Protein AF-A0A9D7CYA7-F1 (afdb_monomer_lite)

Radius of gyration: 21.2 Å; chains: 1; bounding box: 38×25×62 Å

pLDDT: mean 78.67, std 13.14, range [48.22, 93.31]

Sequence (70 aa):
MAQPVTGRVVGSTIELDAPVPPFEGKRVLILLEPEEDVVLSPREQRAAWDAWVAVGPQGPLEDDGEATFP

Structure (mmCIF, N/CA/C/O backbone):
data_AF-A0A9D7CYA7-F1
#
_entry.id   AF-A0A9D7CYA7-F1
#
loop_
_atom_site.group_PDB
_atom_site.id
_atom_site.type_symbol
_atom_site.label_atom_id
_atom_site.label_alt_id
_atom_site.label_comp_id
_atom_site.label_asym_id
_atom_site.label_entity_id
_atom_site.label_seq_id
_atom_site.pdbx_PDB_ins_code
_atom_site.Cartn_x
_atom_site.Cartn_y
_atom_site.Cartn_z
_atom_site.occupancy
_atom_site.B_iso_or_equiv
_atom_site.auth_seq_id
_atom_site.auth_comp_id
_atom_site.auth_asym_id
_atom_site.auth_atom_id
_atom_site.pdbx_PDB_model_num
ATOM 1 N N . MET A 1 1 ? 0.057 -1.067 27.296 1.00 54.25 1 MET A N 1
ATOM 2 C CA . MET A 1 1 ? -0.032 -0.140 26.147 1.00 54.25 1 MET A CA 1
ATOM 3 C C . MET A 1 1 ? -0.499 -0.953 24.952 1.00 54.25 1 MET A C 1
ATOM 5 O O . MET A 1 1 ? -0.098 -2.107 24.870 1.00 54.25 1 MET A O 1
ATOM 9 N N . ALA A 1 2 ? -1.395 -0.431 24.111 1.00 65.31 2 ALA A N 1
ATOM 10 C CA . ALA A 1 2 ? -1.819 -1.152 22.909 1.00 65.31 2 ALA A CA 1
ATOM 11 C C . ALA A 1 2 ? -0.643 -1.218 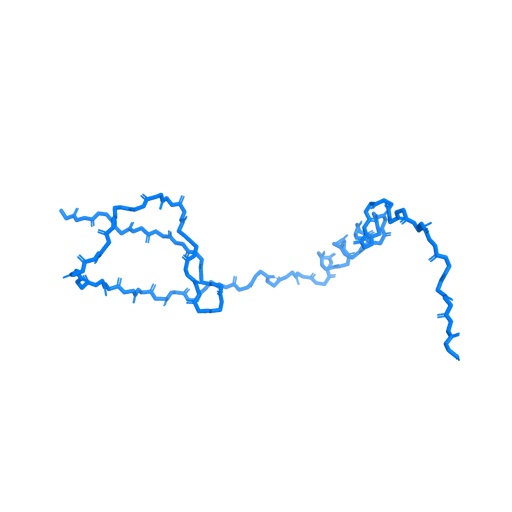21.926 1.00 65.31 2 ALA A C 1
ATOM 13 O O . ALA A 1 2 ? 0.063 -0.224 21.758 1.00 65.31 2 ALA A O 1
ATOM 14 N N . GLN A 1 3 ? -0.408 -2.386 21.336 1.00 77.25 3 GLN A N 1
ATOM 15 C CA . GLN A 1 3 ? 0.623 -2.547 20.319 1.00 77.25 3 GLN A CA 1
ATOM 16 C C . GLN A 1 3 ? 0.133 -1.864 19.030 1.00 77.25 3 GLN A C 1
ATOM 18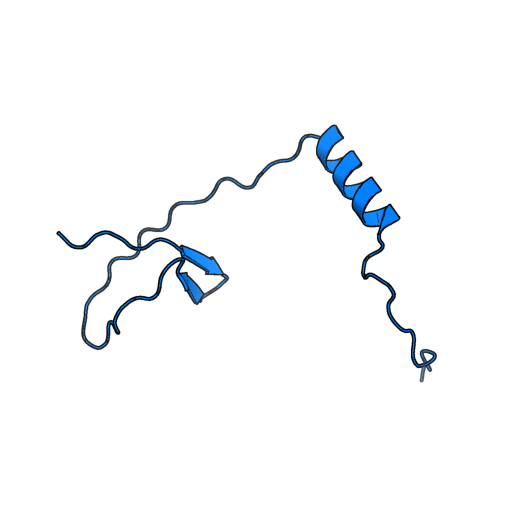 O O . GLN A 1 3 ? -1.025 -2.078 18.658 1.00 77.25 3 GLN A O 1
ATOM 23 N N . PRO A 1 4 ? 0.941 -1.000 18.392 1.00 83.75 4 PRO A N 1
ATOM 24 C CA . PRO A 1 4 ? 0.556 -0.390 17.127 1.00 83.75 4 PRO A CA 1
ATOM 25 C C . PRO A 1 4 ? 0.394 -1.473 16.056 1.00 83.75 4 PRO A C 1
ATOM 27 O O . PRO A 1 4 ? 1.122 -2.466 16.056 1.00 83.75 4 PRO A O 1
ATOM 30 N N . VAL A 1 5 ? -0.581 -1.279 15.170 1.00 89.31 5 VAL A N 1
ATOM 31 C CA . VAL A 1 5 ? -0.843 -2.160 14.027 1.00 89.31 5 VAL A CA 1
ATOM 32 C C . VAL A 1 5 ? -0.263 -1.491 12.793 1.00 89.31 5 VAL A C 1
ATOM 34 O O . VAL A 1 5 ? -0.441 -0.287 12.608 1.00 89.31 5 VAL A O 1
ATOM 37 N N . THR A 1 6 ? 0.438 -2.270 11.982 1.00 91.00 6 THR A N 1
ATOM 38 C CA . THR A 1 6 ? 1.061 -1.822 10.738 1.00 91.00 6 THR A CA 1
ATOM 39 C C . THR A 1 6 ? 0.177 -2.144 9.540 1.00 91.00 6 THR A C 1
ATOM 41 O O . THR A 1 6 ? -0.765 -2.940 9.621 1.00 91.00 6 THR A O 1
ATOM 44 N N . GLY A 1 7 ? 0.448 -1.460 8.438 1.00 90.62 7 GLY A N 1
ATOM 45 C CA . GLY A 1 7 ? -0.265 -1.648 7.193 1.00 90.62 7 GLY A CA 1
ATOM 46 C C . GLY A 1 7 ? 0.280 -0.748 6.099 1.00 90.62 7 GLY A C 1
ATOM 47 O O . GLY A 1 7 ? 1.116 0.126 6.346 1.00 90.62 7 GLY A O 1
ATOM 48 N N . ARG A 1 8 ? -0.237 -0.941 4.891 1.00 90.50 8 ARG A N 1
ATOM 49 C CA . ARG A 1 8 ? 0.132 -0.173 3.707 1.00 90.50 8 ARG A CA 1
ATOM 50 C C . ARG A 1 8 ? -0.942 0.853 3.374 1.00 90.50 8 ARG A C 1
ATOM 52 O O . ARG A 1 8 ? -2.135 0.555 3.385 1.00 90.50 8 ARG A O 1
ATOM 59 N N . VAL A 1 9 ? -0.519 2.067 3.032 1.00 89.25 9 VAL A N 1
ATOM 60 C CA . VAL A 1 9 ? -1.426 3.086 2.491 1.00 89.25 9 VAL A CA 1
ATOM 61 C C . VAL A 1 9 ? -1.556 2.901 0.985 1.00 89.25 9 VAL A C 1
ATOM 63 O O . VAL A 1 9 ? -0.567 2.955 0.255 1.00 89.25 9 VAL A O 1
ATOM 66 N N . VAL A 1 10 ? -2.789 2.723 0.519 1.00 86.31 10 VAL A N 1
ATOM 67 C CA . VAL A 1 10 ? -3.150 2.613 -0.896 1.00 86.31 10 VAL A CA 1
ATOM 68 C C . VAL A 1 10 ? -4.189 3.692 -1.204 1.00 86.31 10 VAL A C 1
ATOM 70 O O . VAL A 1 10 ? -5.387 3.544 -0.950 1.00 86.31 10 VAL A O 1
ATOM 73 N N . GLY A 1 11 ? -3.722 4.837 -1.709 1.00 86.12 11 GLY A N 1
ATOM 74 C CA . GLY A 1 11 ? -4.571 6.007 -1.951 1.00 86.12 11 GLY A CA 1
ATOM 75 C C . GLY A 1 11 ? -5.167 6.564 -0.652 1.00 86.12 11 GLY A C 1
ATOM 76 O O . GLY A 1 11 ? -4.439 7.069 0.197 1.00 86.12 11 GLY A O 1
ATOM 77 N N . SER A 1 12 ? -6.494 6.488 -0.506 1.00 86.31 12 SER A N 1
ATOM 78 C CA . SER A 1 12 ? -7.228 6.900 0.703 1.00 86.31 12 SER A CA 1
ATOM 79 C C . SER A 1 12 ? -7.541 5.746 1.665 1.00 86.31 12 SER A C 1
ATOM 81 O O . SER A 1 12 ? -8.225 5.959 2.668 1.00 86.31 12 SER A O 1
ATOM 83 N N . THR A 1 13 ? -7.075 4.533 1.362 1.00 87.88 13 THR A N 1
ATOM 84 C CA . THR A 1 13 ? -7.346 3.317 2.142 1.00 87.88 13 THR A CA 1
ATOM 85 C C . THR A 1 13 ? -6.077 2.839 2.841 1.00 87.88 13 THR A C 1
ATOM 87 O O . THR A 1 13 ? -4.985 2.947 2.289 1.00 87.88 13 THR A O 1
ATOM 90 N N . ILE A 1 14 ? -6.218 2.312 4.061 1.00 89.94 14 ILE A N 1
ATOM 91 C CA . ILE A 1 14 ? -5.130 1.657 4.799 1.00 89.94 14 ILE A CA 1
ATOM 92 C C . ILE A 1 14 ? -5.433 0.161 4.850 1.00 89.94 14 ILE A C 1
ATOM 94 O O . ILE A 1 14 ? -6.424 -0.250 5.456 1.00 89.94 14 ILE A O 1
ATOM 98 N N . GLU A 1 15 ? -4.586 -0.639 4.214 1.00 91.31 15 GLU A N 1
ATOM 99 C CA . GLU A 1 15 ? -4.625 -2.100 4.262 1.00 91.31 15 GLU A CA 1
ATOM 100 C C . GLU A 1 15 ? -3.801 -2.567 5.461 1.00 91.31 15 GLU A C 1
ATOM 102 O O . GLU A 1 15 ? -2.594 -2.359 5.499 1.00 91.31 15 GLU A O 1
ATOM 107 N N . LEU A 1 16 ? -4.452 -3.140 6.474 1.00 91.75 16 LEU A N 1
ATOM 108 C CA . LEU A 1 16 ? -3.794 -3.544 7.718 1.00 91.75 16 LEU A CA 1
ATOM 109 C C . LEU A 1 16 ? -3.254 -4.972 7.619 1.00 91.75 16 LEU A C 1
ATOM 111 O O . LEU A 1 16 ? -3.959 -5.868 7.155 1.00 91.75 16 LEU A O 1
ATOM 115 N N . ASP A 1 17 ? -2.055 -5.198 8.155 1.00 90.56 17 ASP A N 1
ATOM 116 C CA . ASP A 1 17 ? -1.398 -6.516 8.150 1.00 90.56 17 ASP A CA 1
ATOM 117 C C . ASP A 1 17 ? -2.089 -7.523 9.082 1.00 90.56 17 ASP A C 1
ATOM 119 O O . ASP A 1 17 ? -1.903 -8.737 8.982 1.00 90.56 17 ASP A O 1
ATOM 123 N N . ALA A 1 18 ? -2.886 -7.015 10.023 1.00 89.88 18 ALA A N 1
ATOM 124 C CA . ALA A 1 18 ? -3.630 -7.803 10.987 1.00 89.88 18 ALA A CA 1
ATOM 125 C C . ALA A 1 18 ? -5.047 -7.244 11.176 1.00 89.88 18 ALA A C 1
ATOM 127 O O . ALA A 1 18 ? -5.253 -6.027 11.127 1.00 89.88 18 ALA A O 1
ATOM 128 N N . PRO A 1 19 ? -6.037 -8.113 11.450 1.00 86.88 19 PRO A N 1
ATOM 129 C CA . PRO A 1 19 ? -7.381 -7.669 11.775 1.00 86.88 19 PRO A CA 1
ATOM 130 C C . PRO A 1 19 ? -7.374 -6.870 13.077 1.00 86.88 19 PRO A C 1
ATOM 132 O O . PRO A 1 19 ? -6.753 -7.252 14.071 1.00 86.88 19 PRO A O 1
ATOM 135 N N . VAL A 1 20 ? -8.124 -5.774 13.081 1.00 85.88 20 VAL A N 1
ATOM 136 C CA . VAL A 1 20 ? -8.269 -4.893 14.239 1.00 85.88 20 VAL A CA 1
ATOM 137 C C . VAL A 1 20 ? -9.723 -4.826 14.686 1.00 85.88 20 VAL A C 1
ATOM 139 O O . VAL A 1 20 ? -10.629 -4.884 13.853 1.00 85.88 20 VAL A O 1
ATOM 142 N N . PRO A 1 21 ? -9.982 -4.692 15.997 1.00 85.62 21 PRO A N 1
ATOM 143 C CA . PRO A 1 21 ? -11.327 -4.432 16.481 1.00 85.62 21 PRO A CA 1
ATOM 144 C C . PRO A 1 21 ? -11.876 -3.120 15.899 1.00 85.62 21 PRO A C 1
ATOM 146 O O . PRO A 1 21 ? -11.099 -2.191 15.672 1.00 85.62 21 PRO A O 1
ATOM 149 N N . PRO A 1 22 ? -13.205 -2.985 15.747 1.00 85.31 22 PRO A N 1
ATOM 150 C CA . PRO A 1 22 ? -13.811 -1.742 15.289 1.00 85.31 22 PRO A CA 1
ATOM 151 C C . PRO A 1 22 ? -13.377 -0.529 16.129 1.00 85.31 22 PRO A C 1
ATOM 153 O O . PRO A 1 22 ? -13.343 -0.568 17.368 1.00 85.31 22 PRO A O 1
ATOM 156 N N . PHE A 1 23 ? -13.070 0.570 15.440 1.00 81.25 23 PHE A N 1
ATOM 157 C CA . PHE A 1 23 ? -12.651 1.839 16.046 1.00 81.25 23 PHE A CA 1
ATOM 158 C C . PHE A 1 23 ? -13.790 2.856 16.184 1.00 81.25 23 PHE A C 1
ATOM 160 O O . PHE A 1 23 ? -13.541 4.030 16.444 1.00 81.25 23 PHE A O 1
ATOM 167 N N . GLU A 1 24 ? -15.040 2.430 16.017 1.00 86.06 24 GLU A N 1
ATOM 168 C CA . GLU A 1 24 ? -16.202 3.318 16.030 1.00 86.06 24 GLU A CA 1
ATOM 169 C C . GLU A 1 24 ? -16.278 4.124 17.340 1.00 86.06 24 GLU A C 1
AT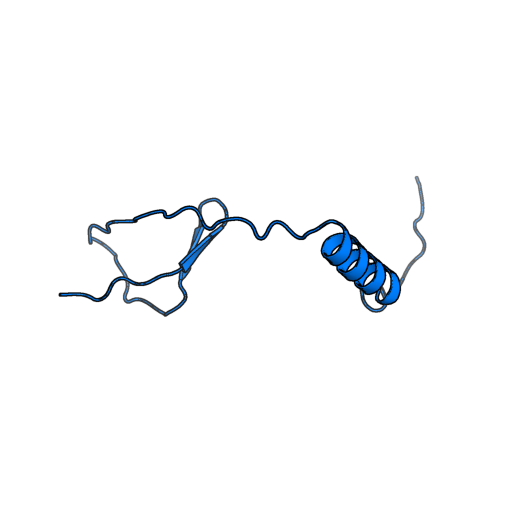OM 171 O O . GLU A 1 24 ? -16.183 3.579 18.442 1.00 86.06 24 GLU A O 1
ATOM 176 N N . GLY A 1 25 ? -16.355 5.454 17.215 1.00 90.00 25 GLY A N 1
ATOM 177 C CA . GLY A 1 25 ? -16.341 6.385 18.351 1.00 90.00 25 GLY A CA 1
ATOM 178 C C . GLY A 1 25 ? -14.981 6.573 19.043 1.00 90.00 25 GLY A C 1
ATOM 179 O O . GLY A 1 25 ? -14.903 7.311 20.027 1.00 90.00 25 GLY A O 1
ATOM 180 N N . LYS A 1 26 ? -13.9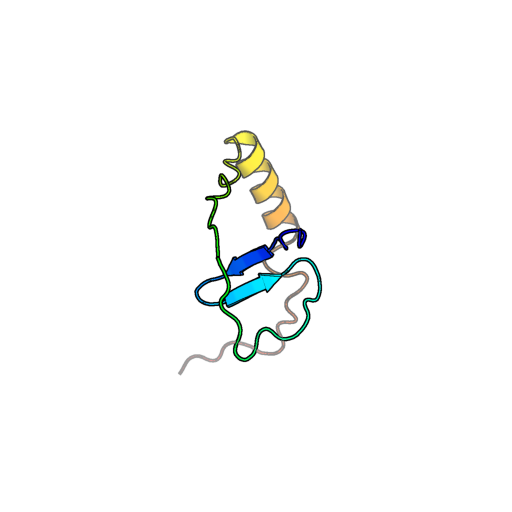02 5.950 18.554 1.00 86.31 26 LYS A N 1
ATOM 181 C CA . LYS A 1 26 ? -12.548 6.085 19.110 1.00 86.31 26 LYS A CA 1
ATOM 182 C C . LYS A 1 26 ? -11.701 7.033 18.266 1.00 86.31 26 LYS A C 1
ATOM 184 O O . LYS A 1 26 ? -11.817 7.094 17.047 1.00 86.31 26 LYS A O 1
ATOM 189 N N . ARG A 1 27 ? -10.803 7.765 18.929 1.00 87.19 27 ARG A N 1
ATOM 190 C CA . ARG A 1 27 ? -9.742 8.522 18.252 1.00 87.19 27 ARG A CA 1
ATOM 191 C C . ARG A 1 27 ? -8.590 7.580 17.929 1.00 87.19 27 ARG A C 1
ATOM 193 O O . ARG A 1 27 ? -8.175 6.812 18.794 1.00 87.19 27 ARG A O 1
ATOM 200 N N . VAL A 1 28 ? -8.073 7.676 16.710 1.00 84.50 28 VAL A N 1
ATOM 201 C CA . VAL A 1 28 ? -6.953 6.867 16.220 1.00 84.50 28 VAL A CA 1
ATOM 202 C C . VAL A 1 28 ? -5.820 7.809 15.822 1.00 84.50 28 VAL A C 1
ATOM 204 O O . VAL A 1 28 ? -6.075 8.864 15.243 1.00 84.50 28 VAL A O 1
ATOM 207 N N . LEU A 1 29 ? -4.583 7.451 16.164 1.00 87.50 29 LEU A N 1
ATOM 208 C CA . LEU A 1 29 ? -3.383 8.138 15.692 1.00 87.50 29 LEU A CA 1
ATOM 209 C C . LEU A 1 29 ? -2.809 7.331 14.531 1.00 87.50 29 LEU A C 1
ATOM 211 O O . LEU A 1 29 ? -2.551 6.142 14.690 1.00 87.50 29 LEU A O 1
ATOM 215 N N . ILE A 1 30 ? -2.612 7.985 13.390 1.00 87.75 30 ILE A N 1
ATOM 216 C CA . ILE A 1 30 ? -1.990 7.388 12.210 1.00 87.75 30 ILE A CA 1
ATOM 217 C C . ILE A 1 30 ? -0.625 8.046 12.045 1.00 87.75 30 ILE A C 1
ATOM 219 O O . ILE A 1 30 ? -0.534 9.271 11.960 1.00 87.75 30 ILE A O 1
ATOM 223 N N . LEU A 1 31 ? 0.421 7.226 12.030 1.00 89.06 31 LEU A N 1
ATOM 224 C CA . LEU A 1 31 ? 1.784 7.642 11.724 1.00 89.06 31 LEU A CA 1
ATOM 225 C C . LEU A 1 31 ? 2.122 7.087 10.345 1.00 89.06 31 LEU A C 1
ATOM 227 O O . LEU A 1 31 ? 2.006 5.886 10.122 1.00 89.06 31 LEU A O 1
ATOM 231 N N . LEU A 1 32 ? 2.469 7.980 9.422 1.00 88.81 32 LEU A N 1
ATOM 232 C CA . LEU A 1 32 ? 2.879 7.616 8.074 1.00 88.81 32 LEU A CA 1
ATOM 233 C C . LEU A 1 32 ? 4.395 7.686 8.004 1.00 88.81 32 LEU A C 1
ATOM 235 O O . LEU A 1 32 ? 4.973 8.759 8.181 1.00 88.81 32 LEU A O 1
ATOM 239 N N . GLU A 1 33 ? 5.014 6.546 7.738 1.00 85.56 33 GLU A N 1
ATOM 240 C CA . GLU A 1 33 ? 6.437 6.456 7.457 1.00 85.56 33 GLU A CA 1
ATOM 241 C C . GLU A 1 33 ? 6.591 6.199 5.955 1.00 85.56 33 GLU A C 1
ATOM 243 O O . GLU A 1 33 ? 5.969 5.267 5.439 1.00 85.56 33 GLU A O 1
ATOM 248 N N . PRO A 1 34 ? 7.332 7.049 5.222 1.00 79.75 34 PRO A N 1
ATOM 249 C CA . PRO A 1 34 ? 7.625 6.774 3.828 1.00 79.75 34 PRO A CA 1
ATOM 250 C C . PRO A 1 34 ? 8.458 5.498 3.761 1.00 79.75 34 PRO A C 1
ATOM 252 O O . PRO A 1 34 ? 9.548 5.425 4.326 1.00 79.75 34 PRO A O 1
ATOM 255 N N . GLU A 1 35 ? 7.925 4.495 3.076 1.00 76.69 35 GLU A N 1
ATOM 256 C CA . GLU A 1 35 ? 8.705 3.333 2.686 1.00 76.69 35 GLU A CA 1
ATOM 257 C C . GLU A 1 35 ? 9.636 3.768 1.551 1.00 76.69 35 GLU A C 1
ATOM 259 O O . GLU A 1 35 ? 9.203 4.428 0.603 1.00 76.69 35 GLU A O 1
ATOM 264 N N . GLU A 1 36 ? 10.930 3.472 1.670 1.00 76.19 36 GLU A N 1
ATOM 265 C CA . GLU A 1 36 ? 11.854 3.719 0.569 1.00 76.19 36 GLU A CA 1
ATOM 266 C C . GLU A 1 36 ? 11.471 2.801 -0.592 1.00 76.19 36 GLU A C 1
ATOM 268 O O . GLU A 1 36 ? 11.484 1.576 -0.460 1.00 76.19 36 GLU A O 1
ATOM 273 N N . ASP A 1 37 ? 11.135 3.394 -1.739 1.00 68.31 37 ASP A N 1
ATOM 274 C CA . ASP A 1 37 ? 10.941 2.622 -2.958 1.00 68.31 37 ASP A CA 1
ATOM 275 C C . ASP A 1 37 ? 12.214 1.818 -3.245 1.00 68.31 37 ASP A C 1
ATOM 277 O O . ASP A 1 37 ? 13.331 2.347 -3.228 1.00 68.31 37 ASP A O 1
ATOM 281 N N . VAL A 1 38 ? 12.053 0.528 -3.549 1.00 75.00 38 VAL A N 1
ATOM 282 C CA . VAL A 1 38 ? 13.177 -0.321 -3.949 1.00 75.00 38 VAL A CA 1
ATOM 283 C C . VAL A 1 38 ? 13.689 0.161 -5.305 1.00 75.00 38 VAL A C 1
ATOM 285 O O . VAL A 1 38 ? 13.159 -0.185 -6.363 1.00 75.00 38 VAL A O 1
ATOM 288 N N . VAL A 1 39 ? 14.751 0.964 -5.280 1.00 79.69 39 VAL A N 1
ATOM 289 C CA . VAL A 1 39 ? 15.451 1.395 -6.489 1.00 79.69 39 VAL A CA 1
ATOM 290 C C . VAL A 1 39 ? 16.330 0.248 -6.972 1.00 79.69 39 VAL A C 1
ATOM 292 O O . VAL A 1 39 ? 17.443 0.040 -6.493 1.00 79.69 39 VAL A O 1
ATOM 295 N N . LEU A 1 40 ? 15.823 -0.502 -7.947 1.00 83.19 40 LEU A N 1
ATOM 296 C CA . LEU A 1 40 ? 16.598 -1.539 -8.618 1.00 83.19 40 LEU A CA 1
ATOM 297 C C . LEU A 1 40 ? 17.786 -0.912 -9.359 1.00 83.19 40 LEU A C 1
ATOM 299 O O . LEU A 1 40 ? 17.634 0.088 -10.070 1.00 83.19 40 LEU A O 1
ATOM 303 N N . SER A 1 41 ? 18.961 -1.530 -9.263 1.00 91.00 41 SER A N 1
ATOM 304 C CA . SER A 1 41 ? 20.104 -1.180 -10.108 1.00 91.00 41 SER A CA 1
ATOM 305 C C . SER A 1 41 ? 19.785 -1.421 -11.594 1.00 91.00 41 SER A C 1
ATOM 307 O O . SER A 1 41 ? 18.919 -2.238 -11.920 1.00 91.00 41 SER A O 1
ATOM 309 N N . PRO A 1 42 ? 20.518 -0.801 -12.540 1.00 89.81 42 PRO A N 1
ATOM 310 C CA . PRO A 1 42 ? 20.285 -1.015 -13.973 1.00 89.81 42 PRO A CA 1
ATOM 311 C C . PRO A 1 42 ? 20.319 -2.493 -14.397 1.00 89.81 42 PRO A C 1
ATOM 313 O O . PRO A 1 42 ? 19.593 -2.909 -15.298 1.00 89.81 42 PRO A O 1
ATOM 316 N N . ARG A 1 43 ? 21.144 -3.307 -13.726 1.00 93.31 43 ARG A N 1
ATOM 317 C CA . ARG A 1 43 ? 21.232 -4.751 -13.971 1.00 93.31 43 ARG A CA 1
ATOM 318 C C . ARG A 1 43 ? 19.992 -5.495 -13.475 1.00 93.31 43 ARG A C 1
ATOM 320 O O . ARG A 1 43 ? 19.508 -6.380 -14.172 1.00 93.31 43 ARG A O 1
ATOM 327 N N . GLU A 1 44 ? 19.497 -5.155 -12.290 1.00 89.00 44 GLU A N 1
ATOM 328 C CA . GLU A 1 44 ? 18.299 -5.774 -11.710 1.00 89.00 44 GLU A CA 1
ATOM 329 C C . GLU A 1 44 ? 17.041 -5.382 -12.482 1.00 89.00 44 GLU A C 1
ATOM 331 O O . GLU A 1 44 ? 16.224 -6.247 -12.782 1.00 89.00 44 GLU A O 1
ATOM 336 N N . GLN A 1 45 ? 16.934 -4.118 -12.901 1.00 87.25 45 GLN A N 1
ATOM 337 C CA . GLN A 1 45 ? 15.871 -3.672 -13.804 1.00 87.25 45 GLN A CA 1
ATOM 338 C C . GLN A 1 45 ? 15.888 -4.468 -15.108 1.00 87.25 45 GLN A C 1
ATOM 340 O O . GLN A 1 45 ? 14.846 -4.940 -15.557 1.00 87.25 45 GLN A O 1
ATOM 345 N N . ARG A 1 46 ? 17.075 -4.668 -15.700 1.00 89.19 46 ARG A N 1
ATOM 346 C CA . ARG A 1 46 ? 17.203 -5.448 -16.932 1.00 89.19 46 ARG A CA 1
ATOM 347 C C . ARG A 1 46 ? 16.781 -6.903 -16.741 1.00 89.19 46 ARG A C 1
ATOM 349 O O . ARG A 1 46 ? 16.053 -7.427 -17.573 1.00 89.19 46 ARG A O 1
ATOM 356 N N . ALA A 1 47 ? 17.194 -7.532 -15.644 1.00 88.12 47 ALA A N 1
ATOM 357 C CA . ALA A 1 47 ? 16.810 -8.905 -15.333 1.00 88.12 47 ALA A CA 1
ATOM 358 C C . ALA A 1 47 ? 15.297 -9.047 -15.088 1.00 88.12 47 ALA A C 1
ATOM 360 O O . ALA A 1 47 ? 14.684 -9.979 -15.602 1.00 88.12 47 ALA A O 1
ATOM 361 N N . ALA A 1 48 ? 14.689 -8.113 -14.350 1.00 84.69 48 ALA A N 1
ATOM 362 C CA . ALA A 1 48 ? 13.246 -8.083 -14.118 1.00 84.69 48 ALA A CA 1
ATOM 363 C C . ALA A 1 48 ? 12.468 -7.888 -15.428 1.00 84.69 48 ALA A C 1
ATOM 365 O O . ALA A 1 48 ? 11.462 -8.555 -15.660 1.00 84.69 48 ALA A O 1
ATOM 366 N N . TRP A 1 49 ? 12.973 -7.023 -16.311 1.00 82.81 49 TRP A N 1
ATOM 367 C CA . TRP A 1 49 ? 12.411 -6.815 -17.640 1.00 82.81 49 TRP A CA 1
ATOM 368 C C . TRP A 1 49 ? 12.503 -8.070 -18.509 1.00 82.81 49 TRP A C 1
ATOM 370 O O . TRP A 1 49 ? 11.503 -8.486 -19.081 1.00 82.81 49 TRP A O 1
ATOM 380 N N . ASP A 1 50 ? 13.674 -8.703 -18.585 1.00 88.94 50 ASP A N 1
ATOM 381 C CA . ASP A 1 50 ? 13.863 -9.916 -19.384 1.00 88.94 50 ASP A CA 1
ATOM 382 C C . ASP A 1 50 ? 12.970 -11.064 -18.861 1.00 88.94 50 ASP A C 1
ATOM 384 O O . ASP A 1 50 ? 12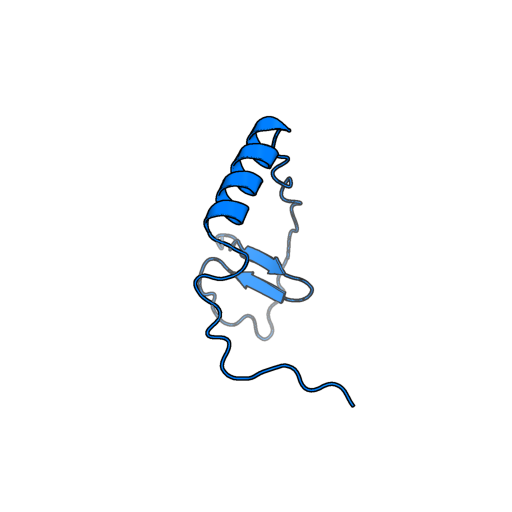.381 -11.800 -19.654 1.00 88.94 50 ASP A O 1
ATOM 388 N N . ALA A 1 51 ? 12.794 -11.174 -17.537 1.00 83.69 51 ALA A N 1
ATOM 389 C CA . ALA A 1 51 ? 11.866 -12.123 -16.918 1.00 83.69 51 ALA A CA 1
ATOM 390 C C . ALA A 1 51 ? 10.399 -11.824 -17.269 1.00 83.69 51 ALA A C 1
ATOM 392 O O . ALA A 1 51 ? 9.647 -12.737 -17.601 1.00 83.69 51 ALA A O 1
ATOM 393 N N . TRP A 1 52 ? 9.999 -10.552 -17.245 1.00 77.56 52 TRP A N 1
ATOM 394 C CA . TRP A 1 52 ? 8.660 -10.129 -17.650 1.00 77.56 52 TRP A CA 1
ATOM 395 C C . TRP A 1 52 ? 8.401 -10.399 -19.136 1.00 77.56 52 TRP A C 1
ATOM 397 O O . TRP A 1 52 ? 7.367 -10.957 -19.482 1.00 77.56 52 TRP A O 1
ATOM 407 N N . VAL A 1 53 ? 9.359 -10.089 -20.017 1.00 82.94 53 VAL A N 1
ATOM 408 C CA . VAL A 1 53 ? 9.267 -10.369 -21.462 1.00 82.94 53 VAL A CA 1
ATOM 409 C C . VAL A 1 53 ? 9.115 -11.865 -21.731 1.00 82.94 53 VAL A C 1
ATOM 411 O O . VAL A 1 53 ? 8.335 -12.249 -22.598 1.00 82.94 53 VAL A O 1
ATOM 414 N N . ALA A 1 54 ? 9.836 -12.711 -20.993 1.00 81.62 54 ALA A N 1
ATOM 415 C CA . ALA A 1 54 ? 9.758 -14.161 -21.152 1.00 81.62 54 ALA A CA 1
ATOM 416 C C . ALA A 1 54 ? 8.394 -14.748 -20.741 1.00 81.62 54 ALA A C 1
ATOM 418 O O . ALA A 1 54 ? 7.996 -15.781 -21.275 1.00 81.62 54 ALA A O 1
ATOM 419 N N . VAL A 1 55 ? 7.694 -14.109 -19.799 1.00 76.00 55 VAL A N 1
ATOM 420 C CA . VAL A 1 55 ? 6.392 -14.561 -19.275 1.00 76.00 55 VAL A CA 1
ATOM 421 C C . VAL A 1 55 ? 5.215 -13.843 -19.958 1.00 76.00 55 VAL A C 1
ATOM 423 O O . VAL A 1 55 ? 4.110 -14.379 -19.994 1.00 76.00 55 VAL A O 1
ATOM 426 N N . GLY A 1 56 ? 5.462 -12.677 -20.561 1.00 60.78 56 GLY A N 1
ATOM 427 C CA . GLY A 1 56 ? 4.457 -11.813 -21.175 1.00 60.78 56 GLY A CA 1
ATOM 428 C C . GLY A 1 56 ? 3.628 -11.024 -20.147 1.00 60.78 56 GLY A C 1
ATOM 429 O O . GLY A 1 56 ? 3.621 -11.353 -18.960 1.00 60.78 56 GLY A O 1
ATOM 430 N N . PRO A 1 57 ? 2.904 -9.971 -20.579 1.00 63.38 57 PRO A N 1
ATOM 431 C CA . PRO A 1 57 ? 2.059 -9.142 -19.707 1.00 63.38 57 PRO A CA 1
ATOM 432 C C . PRO A 1 57 ? 0.916 -9.915 -19.022 1.00 63.38 57 PRO A C 1
ATOM 434 O O . PRO A 1 57 ? 0.329 -9.417 -18.062 1.00 63.38 57 PRO A O 1
ATOM 437 N N . GLN A 1 58 ? 0.628 -11.133 -19.478 1.00 62.50 58 GLN A N 1
ATOM 438 C CA . GLN A 1 58 ? -0.308 -12.090 -18.909 1.00 62.50 58 GLN A CA 1
ATOM 439 C C . GLN A 1 58 ? 0.161 -13.494 -19.328 1.00 62.50 58 GLN A C 1
ATOM 441 O O . GLN A 1 58 ? 0.400 -13.720 -20.515 1.00 62.50 58 GLN A O 1
ATOM 446 N N . GLY A 1 59 ? 0.242 -14.466 -18.410 1.00 58.69 59 GLY A N 1
ATOM 447 C CA . GLY A 1 59 ? 0.101 -15.869 -18.840 1.00 58.69 59 GLY A CA 1
ATOM 448 C C . GLY A 1 59 ? -1.202 -15.999 -19.646 1.00 58.69 59 GLY A C 1
ATOM 449 O O . GLY A 1 59 ? -2.122 -15.235 -19.364 1.00 58.69 59 GLY A O 1
ATOM 450 N N . PRO A 1 60 ? -1.265 -16.894 -20.649 1.00 48.22 60 PRO A N 1
ATOM 451 C CA . PRO A 1 60 ? -1.918 -16.630 -21.938 1.00 48.22 60 PRO A CA 1
ATOM 452 C C . PRO A 1 60 ? -3.213 -15.824 -21.785 1.00 48.22 60 PRO A C 1
ATOM 454 O O . PRO A 1 60 ? -4.169 -16.308 -21.183 1.00 48.22 60 PRO A O 1
ATOM 457 N N . LEU A 1 61 ? -3.251 -14.602 -22.332 1.00 50.41 61 LEU A N 1
ATOM 458 C CA . LEU A 1 61 ? -4.540 -13.994 -22.653 1.00 50.41 61 LEU A CA 1
ATOM 459 C C . LEU A 1 61 ? -5.202 -14.945 -23.645 1.00 50.41 61 LEU A C 1
ATOM 461 O O . LEU A 1 61 ? -4.716 -15.094 -24.766 1.00 50.41 61 LEU A O 1
ATOM 465 N N . GLU A 1 62 ? -6.251 -15.639 -23.213 1.00 52.22 62 GLU A N 1
ATOM 466 C CA . GLU A 1 62 ? -7.188 -16.259 -24.137 1.00 52.22 62 GLU A CA 1
ATOM 467 C C . GLU A 1 62 ? -7.790 -15.109 -24.950 1.00 52.22 62 GLU A C 1
ATOM 469 O O . GLU A 1 62 ? -8.628 -14.360 -24.463 1.00 52.22 62 GLU A O 1
ATOM 474 N N . ASP A 1 63 ? -7.248 -14.891 -26.146 1.00 54.88 63 ASP A N 1
ATOM 475 C CA . ASP A 1 63 ? -7.827 -14.017 -27.158 1.00 54.88 63 ASP A CA 1
ATOM 476 C C . ASP A 1 63 ? -9.089 -14.717 -27.678 1.00 54.88 63 ASP A C 1
ATOM 478 O O . ASP A 1 63 ? -9.027 -15.574 -28.561 1.00 54.88 63 ASP A O 1
ATO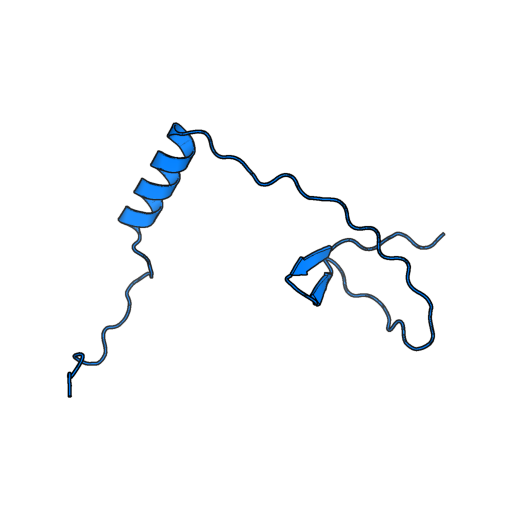M 482 N N . ASP A 1 64 ? -10.226 -14.450 -27.038 1.00 56.72 64 ASP A N 1
ATOM 483 C CA . ASP A 1 64 ? -11.525 -15.036 -27.359 1.00 56.72 64 ASP A CA 1
ATOM 484 C C . ASP A 1 64 ? -12.359 -14.179 -28.329 1.00 56.72 64 ASP A C 1
ATOM 486 O O . ASP A 1 64 ? -13.555 -14.428 -28.505 1.00 56.72 64 ASP A O 1
ATOM 490 N N . GLY A 1 65 ? -11.754 -13.228 -29.051 1.00 56.88 65 GLY A N 1
ATOM 491 C CA . GLY A 1 65 ? -12.464 -12.571 -30.146 1.00 56.88 65 GLY A CA 1
ATOM 492 C C . GLY A 1 65 ? -11.777 -11.347 -30.734 1.00 56.88 65 GLY A C 1
ATOM 493 O O . GLY A 1 65 ? -11.544 -10.354 -30.050 1.00 56.88 65 GLY A O 1
ATOM 494 N N . GLU A 1 66 ? -11.553 -11.405 -32.049 1.00 56.38 66 GLU A N 1
ATOM 495 C CA . GLU A 1 66 ? -10.961 -10.361 -32.886 1.00 56.38 66 GLU A CA 1
ATOM 496 C C . GLU A 1 66 ? -11.512 -8.951 -32.600 1.00 56.38 66 GLU A C 1
ATOM 498 O O . GLU A 1 66 ? -12.720 -8.694 -32.650 1.00 56.38 66 GLU A O 1
ATOM 503 N N . ALA A 1 67 ? -10.602 -7.996 -32.388 1.00 59.75 67 ALA A N 1
ATOM 504 C CA . ALA A 1 67 ? -10.936 -6.582 -32.297 1.00 59.75 67 ALA A CA 1
ATOM 505 C C . ALA A 1 67 ? -11.572 -6.089 -33.613 1.00 59.75 67 ALA A C 1
ATOM 507 O O . ALA A 1 67 ? -10.886 -5.879 -34.613 1.00 59.75 67 ALA A O 1
ATOM 508 N N . THR A 1 68 ? -12.887 -5.864 -33.610 1.00 53.12 68 THR A N 1
ATOM 509 C CA . THR A 1 68 ? -13.571 -5.164 -34.705 1.00 53.12 68 THR A CA 1
ATOM 510 C C . THR A 1 68 ? -13.512 -3.659 -34.453 1.00 53.12 68 THR A C 1
ATOM 512 O O . THR A 1 68 ? -13.986 -3.173 -33.426 1.00 53.12 68 THR A O 1
ATOM 515 N N . PHE A 1 69 ? -12.925 -2.917 -35.392 1.00 56.88 69 PHE A N 1
ATOM 516 C CA . PHE A 1 69 ? -12.963 -1.453 -35.409 1.00 56.88 69 PHE A CA 1
ATOM 517 C C . PHE A 1 69 ? -14.279 -0.946 -36.037 1.00 56.88 69 PHE A C 1
ATOM 519 O O . PHE A 1 69 ? -14.802 -1.619 -36.929 1.00 56.88 69 PHE A O 1
ATOM 526 N N . PRO A 1 70 ? -14.818 0.206 -35.585 1.00 62.03 70 PRO A N 1
ATOM 527 C CA . PRO A 1 70 ? -15.979 0.852 -36.201 1.00 62.03 70 PRO A CA 1
ATOM 528 C C . PRO A 1 70 ? -15.685 1.429 -37.593 1.00 62.03 70 PRO A C 1
ATOM 530 O O . PRO A 1 70 ? -14.524 1.829 -37.845 1.00 62.03 70 PRO A O 1
#

Secondary structure (DSSP, 8-state):
-PPPPPEEEETTEEEESS-----TT--------PPPP----HHHHHHHHHHHHHH-SSS-----S-----

Foldseek 3Di:
DDDDWDFDDDPPDTGTPDDDDDQVPHDDDDDDDDDPDPDDDPVRVVVVVVVCVVCDPDNDPPPPDDDDDD